Protein AF-B1Y8R3-F1 (afdb_monomer)

Sequence (114 aa):
MYLARDVLILAGLMALAAAVVASLFPAREGVSDVPACTDCLLKLRGGYAVVQEGDSAVLYLGTREVARLGWAYYRGRPLSVGDRVVCDPMYLYLAAGLAYVSCGEEVVIGRRLW

Nearest PDB structures (foldseek):
  8pt6-assembly1_C  TM=6.683E-01  e=4.857E+00  Tilapia lake virus
  8qz8-assembly1_C  TM=4.545E-01  e=2.691E+00  Tilapia lake virus
  4twl-assembly1_A  TM=2.936E-01  e=3.028E+00  Dioscorea japonica
  3b6u-assembly1_A  TM=2.904E-01  e=3.835E+00  Homo sapiens
  7u06-assembly1_B  TM=2.259E-01  e=1.888E+00  Saccharomyces cerevisiae

Mean predicted aligned error: 13.04 Å

Organism: Pyrobaculum neutrophilum (strain DSM 2338 / JCM 9278 / NBRC 100436 / V24Sta) (NCBI:txid444157)

Foldseek 3Di:
DVVVVVVVVVVVVVVVVVVVVCVVPVPPPDDPQPDPDQWDKDWAAQKWKWAAADQWIFIDRPPDTRDTFRWEDELLHTDDHGDMDIEGGWIWTHHNRYTYIDHPDRPPPPPDSD

Solvent-accessible surface area (backbone atoms only — not comparable to full-atom values): 6643 Å² total; per-residue (Å²): 130,61,69,67,55,54,52,51,51,52,51,52,52,52,53,52,52,51,51,52,53,46,68,76,49,69,81,71,88,57,83,77,72,51,76,93,50,49,70,41,81,44,82,44,74,79,57,40,33,42,33,26,53,82,81,30,16,35,36,25,51,75,88,43,79,56,40,81,37,49,42,40,26,49,87,90,36,73,58,50,72,75,39,72,50,74,38,76,53,27,28,40,37,31,48,88,44,28,38,40,44,34,74,76,58,81,80,60,87,85,61,75,94,116

pLDDT: mean 80.44, std 16.33, range [39.75, 96.62]

Secondary structure (DSSP, 8-state):
--HHHHHHHHHHHHHHHHHHHHHHS----SS--S---SSEEEEE-SSEEEEEETTEEEEEETTEEEEEESEEEETTEEPPTT-EEE-SSEEE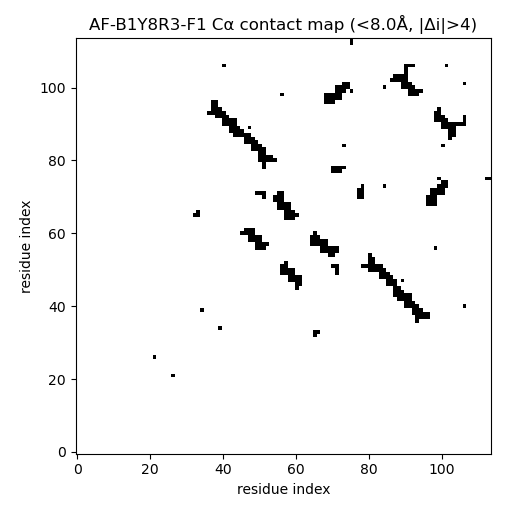EEETTEEEEESSS---BTB---

Radius of gyration: 22.16 Å; Cα contacts (8 Å, |Δi|>4): 186; chains: 1; bounding box: 31×32×74 Å

Structure (mmCIF, N/CA/C/O backbone):
data_AF-B1Y8R3-F1
#
_entry.id   AF-B1Y8R3-F1
#
loop_
_atom_site.group_PDB
_atom_site.id
_atom_site.type_symbol
_atom_site.label_atom_id
_atom_site.label_alt_id
_atom_site.label_comp_id
_atom_site.label_asym_id
_atom_site.label_entity_id
_atom_site.label_seq_id
_atom_site.pdbx_PDB_ins_code
_atom_site.Cartn_x
_atom_site.Cartn_y
_atom_site.Cartn_z
_atom_site.occupancy
_atom_site.B_iso_or_equiv
_atom_site.auth_seq_id
_atom_site.auth_comp_id
_atom_site.auth_asym_id
_atom_site.auth_atom_id
_atom_site.pdbx_PDB_model_num
ATOM 1 N N . MET A 1 1 ? -2.424 17.655 60.631 1.00 59.16 1 MET A N 1
ATOM 2 C CA . MET A 1 1 ? -2.851 18.320 59.375 1.00 59.16 1 MET A CA 1
ATOM 3 C C . MET A 1 1 ? -1.766 18.381 58.285 1.00 59.16 1 MET A C 1
ATOM 5 O O . MET A 1 1 ? -2.053 18.923 57.230 1.00 59.16 1 MET A O 1
ATOM 9 N N . TYR A 1 2 ? -0.578 17.774 58.461 1.00 63.38 2 TYR A N 1
ATOM 10 C CA . TYR A 1 2 ? 0.466 17.719 57.415 1.00 63.38 2 TYR A CA 1
ATOM 11 C C . TYR A 1 2 ? 0.340 16.493 56.490 1.00 63.38 2 TYR A C 1
ATOM 13 O O . TYR A 1 2 ? 0.358 16.642 55.275 1.00 63.38 2 TYR A O 1
ATOM 21 N N . LEU A 1 3 ? 0.025 15.319 57.054 1.00 71.75 3 LEU A N 1
ATOM 22 C CA . LEU A 1 3 ? -0.156 14.057 56.314 1.00 71.75 3 LEU A CA 1
ATOM 23 C C . LEU A 1 3 ? -1.160 14.138 55.151 1.00 71.75 3 LEU A C 1
ATOM 25 O O . LEU A 1 3 ? -0.904 13.607 54.079 1.00 71.75 3 LEU A O 1
ATOM 29 N N . ALA A 1 4 ? -2.287 14.831 55.336 1.00 74.06 4 ALA A N 1
ATOM 30 C CA . ALA A 1 4 ? -3.297 14.964 54.283 1.00 74.06 4 ALA A CA 1
ATOM 31 C C . ALA A 1 4 ? -2.801 15.806 53.093 1.00 74.06 4 ALA A C 1
ATOM 33 O O . ALA A 1 4 ? -3.142 15.524 51.946 1.00 74.06 4 ALA A O 1
ATOM 34 N N . ARG A 1 5 ? -1.975 16.825 53.361 1.00 80.88 5 ARG A N 1
ATOM 35 C CA . ARG A 1 5 ? -1.411 17.701 52.331 1.00 80.88 5 ARG A CA 1
ATOM 36 C C . ARG A 1 5 ? -0.355 16.967 51.508 1.00 80.88 5 ARG A C 1
ATOM 38 O O . ARG A 1 5 ? -0.390 17.055 50.286 1.00 80.88 5 ARG A O 1
ATOM 45 N N . ASP A 1 6 ? 0.527 16.218 52.163 1.00 78.69 6 ASP A N 1
ATOM 46 C CA . ASP A 1 6 ? 1.561 15.436 51.478 1.00 78.69 6 ASP A CA 1
ATOM 47 C C . ASP A 1 6 ? 0.960 14.332 50.597 1.00 78.69 6 ASP A C 1
ATOM 49 O O . ASP A 1 6 ? 1.389 14.145 49.459 1.00 78.69 6 ASP A O 1
ATOM 53 N N . VAL A 1 7 ? -0.098 13.661 51.067 1.00 82.88 7 VAL A N 1
ATOM 54 C CA . VAL A 1 7 ? -0.812 12.642 50.278 1.00 82.88 7 VAL A CA 1
ATOM 55 C C . VAL A 1 7 ? -1.460 13.246 49.027 1.00 82.88 7 VAL A C 1
ATOM 57 O O . VAL A 1 7 ? -1.374 12.654 47.953 1.00 82.88 7 VAL A O 1
ATOM 60 N N . LEU A 1 8 ? -2.061 14.437 49.129 1.00 84.81 8 LEU A N 1
ATOM 61 C CA . LEU A 1 8 ? -2.650 15.131 47.976 1.00 84.81 8 LEU A CA 1
ATOM 62 C C . LEU A 1 8 ? -1.595 15.533 46.936 1.00 84.81 8 LEU A C 1
ATOM 64 O O . LEU A 1 8 ? -1.838 15.406 45.736 1.00 84.81 8 LEU A O 1
ATOM 68 N N . ILE A 1 9 ? -0.419 15.980 47.384 1.00 86.69 9 ILE A N 1
ATOM 69 C CA . ILE A 1 9 ? 0.689 16.353 46.493 1.00 86.69 9 ILE A CA 1
ATOM 70 C C . ILE A 1 9 ? 1.233 15.117 45.765 1.00 86.69 9 ILE A C 1
ATOM 72 O O . ILE A 1 9 ? 1.410 15.152 44.547 1.00 86.69 9 ILE A O 1
ATOM 76 N N . LEU A 1 10 ? 1.441 14.009 46.483 1.00 86.38 10 LEU A N 1
ATOM 77 C CA . LEU A 1 10 ? 1.883 12.739 45.899 1.00 86.38 10 LEU A CA 1
ATOM 78 C C . LEU A 1 10 ? 0.872 12.187 44.888 1.00 86.38 10 LEU A C 1
ATOM 80 O O . LEU A 1 10 ? 1.265 11.767 43.801 1.00 86.38 10 LEU A O 1
ATOM 84 N N . ALA A 1 11 ? -0.424 12.238 45.202 1.00 88.00 11 ALA A N 1
ATOM 85 C CA . ALA A 1 11 ? -1.474 11.809 44.282 1.00 88.00 11 ALA A CA 1
ATOM 86 C C . ALA A 1 11 ? -1.503 12.663 43.004 1.00 88.00 11 ALA A C 1
ATOM 88 O O . ALA A 1 11 ? -1.595 12.122 41.902 1.00 88.00 11 ALA A O 1
ATOM 89 N N . GLY A 1 12 ? -1.362 13.987 43.140 1.00 89.50 12 GLY A N 1
ATOM 90 C CA . GLY A 1 12 ? -1.287 14.902 42.001 1.00 89.50 12 GLY A CA 1
ATOM 91 C C . GLY A 1 12 ? -0.078 14.630 41.103 1.00 89.50 12 GLY A C 1
ATOM 92 O O . GLY A 1 12 ? -0.224 14.554 39.885 1.00 89.50 12 GLY A O 1
ATOM 93 N N . LEU A 1 13 ? 1.100 14.411 41.695 1.00 91.25 13 LEU A N 1
ATOM 94 C CA . LEU A 1 13 ? 2.321 14.065 40.959 1.00 91.25 13 LEU A CA 1
ATOM 95 C C . LEU A 1 13 ? 2.189 12.733 40.211 1.00 91.25 13 LEU A C 1
ATOM 97 O O . LEU A 1 13 ? 2.569 12.650 39.044 1.00 91.25 13 LEU A O 1
ATOM 101 N N . MET A 1 14 ? 1.609 11.712 40.847 1.00 92.75 14 MET A N 1
ATOM 102 C CA . MET A 1 14 ? 1.382 10.409 40.213 1.00 92.75 14 MET A CA 1
ATOM 103 C C . MET A 1 14 ? 0.391 10.496 39.047 1.00 92.75 14 MET A C 1
ATOM 105 O O . MET A 1 14 ? 0.625 9.891 38.002 1.00 92.75 14 MET A O 1
ATOM 109 N N . ALA A 1 15 ? -0.682 11.280 39.186 1.00 91.00 15 ALA A N 1
ATOM 110 C CA . ALA A 1 15 ? -1.644 11.499 38.107 1.00 91.00 15 ALA A CA 1
ATOM 111 C C . ALA A 1 15 ? -1.002 12.206 36.902 1.00 91.00 15 ALA A C 1
ATOM 113 O O . ALA A 1 15 ? -1.243 11.827 35.756 1.00 91.00 15 ALA A O 1
ATOM 114 N N . LEU A 1 16 ? -0.142 13.196 37.158 1.00 90.62 16 LEU A N 1
ATOM 115 C CA . LEU A 1 16 ? 0.561 13.941 36.114 1.00 90.62 16 LEU A CA 1
ATOM 116 C C . LEU A 1 16 ? 1.581 13.049 35.390 1.00 90.62 16 LEU A C 1
ATOM 118 O O . LEU A 1 16 ? 1.625 13.040 34.162 1.00 90.62 16 LEU A O 1
ATOM 122 N N . ALA A 1 17 ? 2.332 12.229 36.130 1.00 90.06 17 ALA A N 1
ATOM 123 C CA . ALA A 1 17 ? 3.242 11.244 35.550 1.00 90.06 17 ALA A CA 1
ATOM 124 C C . ALA A 1 17 ? 2.500 10.215 34.679 1.00 90.06 17 ALA A C 1
ATOM 126 O O . ALA A 1 17 ? 2.922 9.943 33.555 1.00 90.06 17 ALA A O 1
ATOM 127 N N . ALA A 1 18 ? 1.366 9.690 35.152 1.00 85.50 18 ALA A N 1
ATOM 128 C CA . ALA A 1 18 ? 0.548 8.754 34.385 1.00 85.50 18 ALA A CA 1
ATOM 129 C C . ALA A 1 18 ? 0.000 9.388 33.095 1.00 85.50 18 ALA A C 1
ATOM 131 O O . ALA A 1 18 ? 0.052 8.761 32.038 1.00 85.50 18 ALA A O 1
ATOM 132 N N . ALA A 1 19 ? -0.459 10.642 33.154 1.00 86.44 19 ALA A N 1
ATOM 133 C CA . ALA A 1 19 ? -0.929 11.373 31.978 1.00 86.44 19 ALA A CA 1
ATOM 134 C C . ALA A 1 19 ? 0.191 11.595 30.946 1.00 86.44 19 ALA A C 1
ATOM 136 O O . ALA A 1 19 ? -0.029 11.411 29.750 1.00 86.44 19 ALA A O 1
ATOM 137 N N . VAL A 1 20 ? 1.406 11.927 31.397 1.00 87.25 20 VAL A N 1
ATOM 138 C CA . VAL A 1 20 ? 2.576 12.075 30.515 1.00 87.25 20 VAL A CA 1
ATOM 139 C C . VAL A 1 20 ? 2.923 10.745 29.844 1.00 87.25 20 VAL A C 1
ATOM 141 O O . VAL A 1 20 ? 3.084 10.705 28.626 1.00 87.25 20 VAL A O 1
ATOM 144 N N . VAL A 1 21 ? 2.969 9.643 30.596 1.00 82.94 21 VAL A N 1
ATOM 145 C CA . VAL A 1 21 ? 3.241 8.308 30.034 1.00 82.94 21 VAL A CA 1
ATOM 146 C C . VAL A 1 21 ? 2.155 7.896 29.033 1.00 82.94 21 VAL A C 1
ATOM 148 O O . VAL A 1 21 ? 2.481 7.448 27.937 1.00 82.94 21 VAL A O 1
ATOM 151 N N . ALA A 1 22 ? 0.878 8.123 29.348 1.00 77.56 22 ALA A N 1
ATOM 152 C CA . ALA A 1 22 ? -0.232 7.845 28.435 1.00 77.56 22 ALA A CA 1
ATOM 153 C C . ALA A 1 22 ? -0.186 8.709 27.160 1.00 77.56 22 ALA A C 1
ATOM 155 O O . ALA A 1 22 ? -0.554 8.243 26.085 1.00 77.56 22 ALA A O 1
ATOM 156 N N . SER A 1 23 ? 0.298 9.952 27.251 1.00 73.50 23 SER A N 1
ATOM 157 C CA . SER A 1 23 ? 0.478 10.819 26.078 1.00 73.50 23 SER A CA 1
ATOM 158 C C . SER A 1 23 ? 1.636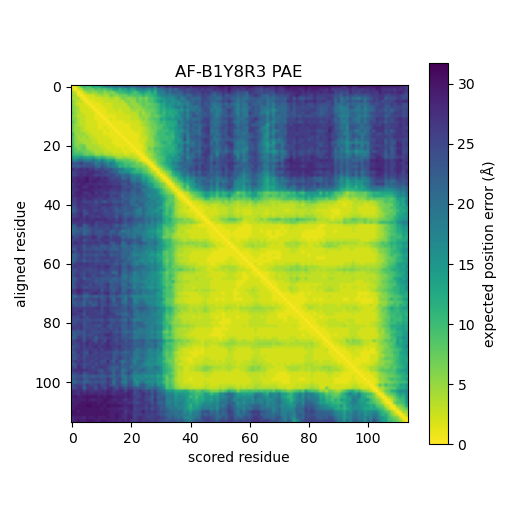 10.381 25.173 1.00 73.50 23 SER A C 1
ATOM 160 O O . SER A 1 23 ? 1.571 10.572 23.960 1.00 73.50 23 SER A O 1
ATOM 162 N N . LEU A 1 24 ? 2.680 9.773 25.748 1.00 74.06 24 LEU A N 1
ATOM 163 C CA . LEU A 1 24 ? 3.843 9.261 25.015 1.00 74.06 24 LEU A CA 1
ATOM 164 C C . LEU A 1 24 ? 3.534 7.947 24.294 1.00 74.06 24 LEU A C 1
ATOM 166 O O . LEU A 1 24 ? 4.070 7.685 23.220 1.00 74.06 24 LEU A O 1
ATOM 170 N N . PHE A 1 25 ? 2.659 7.134 24.880 1.00 64.19 25 PHE A N 1
ATOM 171 C CA . PHE A 1 25 ? 2.219 5.864 24.326 1.00 64.19 25 PHE A CA 1
ATOM 172 C C . PHE A 1 25 ? 0.706 5.913 24.157 1.00 64.19 25 PHE A C 1
ATOM 174 O O . PHE A 1 25 ? -0.003 5.368 25.007 1.00 64.19 25 PHE A O 1
ATOM 181 N N . PRO A 1 26 ? 0.185 6.565 23.096 1.00 57.00 26 PRO A N 1
ATOM 182 C CA . PRO A 1 26 ? -1.233 6.482 22.805 1.00 57.00 26 PRO A CA 1
ATOM 183 C C . PRO A 1 26 ? -1.571 4.999 22.685 1.00 57.00 26 PRO A C 1
ATOM 185 O O . PRO A 1 26 ? -1.097 4.322 21.769 1.00 57.00 26 PRO A O 1
ATOM 188 N N . ALA A 1 27 ? -2.325 4.487 23.659 1.00 52.03 27 ALA A N 1
ATOM 189 C CA . ALA A 1 27 ? -2.810 3.122 23.679 1.00 52.03 27 ALA A CA 1
ATOM 190 C C . ALA A 1 27 ? -3.732 2.955 22.472 1.00 52.03 27 ALA A C 1
ATOM 192 O O . ALA A 1 27 ? -4.933 3.203 22.530 1.00 52.03 27 ALA A O 1
ATOM 193 N N . ARG A 1 28 ? -3.152 2.599 21.326 1.00 47.53 28 ARG A N 1
ATOM 194 C CA . ARG A 1 28 ? -3.911 2.125 20.179 1.00 47.53 28 ARG A CA 1
ATOM 195 C C . ARG A 1 28 ? -4.297 0.684 20.472 1.00 47.53 28 ARG A C 1
ATOM 197 O O . ARG A 1 28 ? -3.683 -0.256 19.982 1.00 47.53 28 ARG A O 1
ATOM 204 N N . GLU A 1 29 ? -5.317 0.516 21.301 1.00 39.94 29 GLU A N 1
ATOM 205 C CA . GLU A 1 29 ? -6.076 -0.728 21.387 1.00 39.94 29 GLU A CA 1
ATOM 206 C C . GLU A 1 29 ? -6.992 -0.785 20.159 1.00 39.94 29 GLU A C 1
ATOM 208 O O . GLU A 1 29 ? -8.166 -0.433 20.192 1.00 39.94 29 GLU A O 1
ATOM 213 N N . GLY A 1 30 ? -6.410 -1.138 19.014 1.00 48.22 30 GLY A N 1
ATOM 214 C CA . GLY A 1 30 ? -7.119 -1.196 17.745 1.00 48.22 30 GLY A CA 1
ATOM 215 C C . GLY A 1 30 ? -6.248 -1.775 16.641 1.00 48.22 30 GLY A C 1
ATOM 216 O O . GLY A 1 30 ? -5.027 -1.629 16.656 1.00 48.22 30 GLY A O 1
ATOM 217 N N . VAL A 1 31 ? -6.890 -2.452 15.684 1.00 41.16 31 VAL A N 1
ATOM 218 C CA . VAL A 1 31 ? -6.270 -2.872 14.418 1.00 41.16 31 VAL A CA 1
ATOM 219 C C . VAL A 1 31 ? -5.542 -1.659 13.853 1.00 41.16 31 VAL A C 1
ATOM 221 O O . VAL A 1 31 ? -6.205 -0.653 13.626 1.00 41.16 31 VAL A O 1
ATOM 224 N N . SER A 1 32 ? -4.211 -1.740 13.704 1.00 42.88 32 SER A N 1
ATOM 225 C CA . SER A 1 32 ? -3.379 -0.645 13.195 1.00 42.88 32 SER A CA 1
ATOM 226 C C . SER A 1 32 ? -4.094 -0.001 12.017 1.00 42.88 32 SER A C 1
ATOM 228 O O . SER A 1 32 ? -4.259 -0.649 10.980 1.00 42.88 32 SER A O 1
ATOM 230 N N . ASP A 1 33 ? -4.541 1.248 12.198 1.00 46.91 33 ASP A N 1
ATOM 231 C CA . ASP A 1 33 ? -4.950 2.070 11.071 1.00 46.91 33 ASP A CA 1
ATOM 232 C C . ASP A 1 33 ? -3.828 1.987 10.049 1.00 46.91 33 ASP A C 1
ATOM 234 O O . ASP A 1 33 ? -2.638 1.932 10.394 1.00 46.91 33 ASP A O 1
ATOM 238 N N . VAL A 1 34 ? -4.221 1.892 8.792 1.00 51.28 34 VAL A N 1
ATOM 239 C CA . VAL A 1 34 ? -3.279 1.830 7.693 1.00 51.28 34 VAL A CA 1
ATOM 240 C C . VAL A 1 34 ? -2.236 2.925 7.801 1.00 51.28 34 VAL A C 1
ATOM 242 O O . VAL A 1 34 ? -2.529 4.002 8.323 1.00 51.28 34 VAL A O 1
ATOM 245 N N . PRO A 1 35 ? -1.008 2.644 7.342 1.00 55.28 35 PRO A N 1
ATOM 246 C CA . PRO A 1 35 ? 0.125 3.482 7.650 1.00 55.28 35 PRO A CA 1
ATOM 247 C C . PRO A 1 35 ? -0.152 4.891 7.151 1.00 55.28 35 PRO A C 1
ATOM 249 O O . PRO A 1 35 ? -0.177 5.144 5.950 1.00 55.28 35 PRO A O 1
ATOM 252 N N . ALA A 1 36 ? -0.301 5.815 8.100 1.00 58.28 36 ALA A N 1
ATOM 253 C CA . ALA A 1 36 ? -0.257 7.260 7.898 1.00 58.28 36 ALA A CA 1
ATOM 254 C C . ALA A 1 36 ? 1.166 7.711 7.508 1.00 58.28 36 ALA A C 1
ATOM 256 O O . ALA A 1 36 ? 1.666 8.740 7.949 1.00 58.28 36 ALA A O 1
ATOM 257 N N . CYS A 1 37 ? 1.852 6.881 6.732 1.00 66.56 37 CYS A N 1
ATOM 258 C CA . CYS A 1 37 ? 3.137 7.152 6.157 1.00 66.56 37 CYS A CA 1
ATOM 259 C C . CYS A 1 37 ? 2.919 7.616 4.728 1.00 66.56 37 CYS A C 1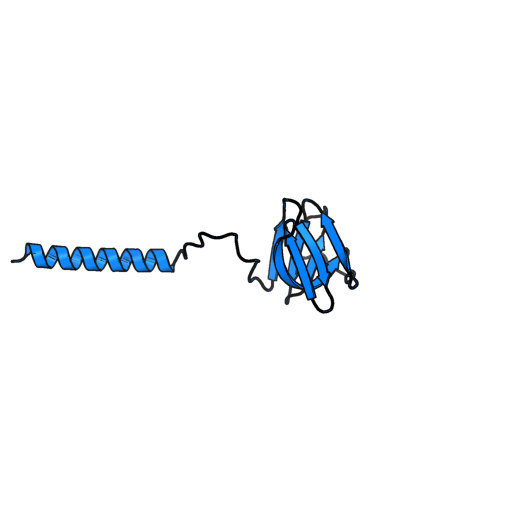
ATOM 261 O O . CYS A 1 37 ? 2.354 6.881 3.916 1.00 66.56 37 CYS A O 1
ATOM 263 N N . THR A 1 38 ? 3.446 8.782 4.390 1.00 65.00 38 THR A N 1
ATOM 264 C CA . THR A 1 38 ? 3.609 9.170 2.988 1.00 65.00 38 THR A CA 1
ATOM 265 C C . THR A 1 38 ? 4.716 8.365 2.314 1.00 65.00 38 THR A C 1
ATOM 267 O O . THR A 1 38 ? 4.594 8.084 1.126 1.00 65.00 38 THR A O 1
ATOM 270 N N . ASP A 1 39 ? 5.734 7.945 3.082 1.00 79.31 39 ASP A N 1
ATOM 271 C CA . ASP A 1 39 ? 6.944 7.280 2.587 1.00 79.31 39 ASP A CA 1
ATOM 272 C C . ASP A 1 39 ? 7.371 6.126 3.516 1.00 79.31 39 ASP A C 1
ATOM 274 O O . ASP A 1 39 ? 8.178 6.304 4.427 1.00 79.31 39 ASP A O 1
ATOM 278 N N . CYS A 1 40 ? 6.802 4.931 3.326 1.00 82.06 40 CYS A N 1
ATOM 279 C CA . CYS A 1 40 ? 7.105 3.751 4.150 1.00 82.06 40 CYS A CA 1
ATOM 280 C C . CYS A 1 40 ? 7.230 2.482 3.308 1.00 82.06 40 CYS A C 1
ATOM 282 O O . CYS A 1 40 ? 6.589 2.329 2.269 1.00 82.06 40 CYS A O 1
ATOM 284 N N . LEU A 1 41 ? 8.028 1.540 3.814 1.00 86.56 41 LEU A N 1
ATOM 285 C CA . LEU A 1 41 ? 8.142 0.190 3.280 1.00 86.56 41 LEU A CA 1
ATOM 286 C C . LEU A 1 41 ? 7.479 -0.807 4.227 1.00 86.56 41 LEU A C 1
ATOM 288 O O . LEU A 1 41 ? 7.812 -0.869 5.408 1.00 86.56 41 LEU A O 1
ATOM 292 N N . LEU A 1 42 ? 6.552 -1.597 3.699 1.00 85.69 42 LEU A N 1
ATOM 293 C CA . LEU A 1 42 ? 5.716 -2.505 4.471 1.00 85.69 42 LEU A CA 1
ATOM 294 C C . LEU A 1 42 ? 5.827 -3.912 3.903 1.00 85.69 42 LEU A C 1
ATOM 296 O O . LEU A 1 42 ? 5.759 -4.117 2.692 1.00 85.69 42 LEU A O 1
ATOM 300 N N . LYS A 1 43 ? 5.936 -4.893 4.794 1.00 88.44 43 LYS A N 1
ATOM 301 C CA . LYS A 1 43 ? 5.825 -6.312 4.463 1.00 88.44 43 LYS A CA 1
ATOM 302 C C . LYS A 1 43 ? 4.529 -6.842 5.056 1.00 88.44 43 LYS A C 1
ATOM 304 O O . LYS A 1 43 ? 4.421 -7.033 6.263 1.00 88.44 43 LYS A O 1
ATOM 309 N N . LEU A 1 44 ? 3.549 -7.059 4.197 1.00 87.81 44 LEU A N 1
ATOM 310 C CA . LEU A 1 44 ? 2.205 -7.489 4.543 1.00 87.81 44 LEU A CA 1
ATOM 311 C C . LEU A 1 44 ? 2.080 -9.009 4.375 1.00 87.81 44 LEU A C 1
ATOM 313 O O . LEU A 1 44 ? 2.557 -9.591 3.396 1.00 87.81 44 LEU A O 1
ATOM 317 N N . ARG A 1 45 ? 1.447 -9.656 5.354 1.00 88.44 45 ARG A N 1
ATOM 318 C CA . ARG A 1 45 ? 1.194 -11.104 5.408 1.00 88.44 45 ARG A CA 1
ATOM 319 C C . ARG A 1 45 ? -0.260 -11.355 5.779 1.00 88.44 45 ARG A C 1
ATOM 321 O O . ARG A 1 45 ? -0.801 -10.615 6.590 1.00 88.44 45 ARG A O 1
ATOM 328 N N . GLY A 1 46 ? -0.865 -12.411 5.248 1.00 84.75 46 GLY A N 1
ATOM 329 C CA . GLY A 1 46 ? -2.231 -12.805 5.618 1.00 84.75 46 GLY A CA 1
ATOM 330 C C . GLY A 1 46 ? -3.298 -12.453 4.582 1.00 84.75 46 GLY A C 1
ATOM 331 O O . GLY A 1 46 ? -4.427 -12.143 4.948 1.00 84.75 46 GLY A O 1
ATOM 332 N N . GLY A 1 47 ? -2.960 -12.523 3.291 1.00 88.00 47 GLY A N 1
ATOM 333 C CA . GLY A 1 47 ? -3.954 -12.417 2.214 1.00 88.00 47 GLY A CA 1
ATOM 334 C C . GLY A 1 47 ? -4.386 -10.986 1.898 1.00 88.00 47 GLY A C 1
ATOM 335 O O . GLY A 1 47 ? -5.557 -10.734 1.613 1.00 88.00 47 GLY A O 1
ATOM 336 N N . TYR A 1 48 ? -3.439 -10.050 1.946 1.00 91.69 48 TYR A N 1
ATOM 337 C CA . TYR A 1 48 ? -3.675 -8.686 1.493 1.00 91.69 48 TYR A CA 1
ATOM 338 C C . TYR A 1 48 ? -3.901 -8.634 -0.022 1.00 91.69 48 TYR A C 1
ATOM 340 O O . TYR A 1 48 ? -3.278 -9.370 -0.794 1.00 91.69 48 TYR A O 1
ATOM 348 N N . ALA A 1 49 ? -4.787 -7.736 -0.440 1.00 94.50 49 ALA A N 1
ATOM 349 C CA . ALA A 1 49 ? -5.083 -7.470 -1.837 1.00 94.50 49 ALA A CA 1
ATOM 350 C C . ALA A 1 49 ? -5.049 -5.966 -2.103 1.00 94.50 49 ALA A C 1
ATOM 352 O O . ALA A 1 49 ? -5.626 -5.202 -1.340 1.00 94.50 49 ALA A O 1
ATOM 353 N N . VAL A 1 50 ? -4.421 -5.547 -3.196 1.00 94.56 50 VAL A N 1
ATOM 354 C CA . VAL A 1 50 ? -4.521 -4.172 -3.699 1.00 94.56 50 VAL A CA 1
ATOM 355 C C . VAL A 1 50 ? -5.433 -4.188 -4.913 1.00 94.56 50 VAL A C 1
ATOM 357 O O . VAL A 1 50 ? -5.222 -4.991 -5.821 1.00 94.56 50 VAL A O 1
ATOM 360 N N . VAL A 1 51 ? -6.448 -3.332 -4.917 1.00 95.94 51 VAL A N 1
ATOM 361 C CA . VAL A 1 51 ? -7.422 -3.203 -6.004 1.00 95.94 51 VAL A CA 1
ATOM 362 C C . VAL A 1 51 ? -7.434 -1.757 -6.474 1.00 95.94 51 VAL A C 1
ATOM 364 O O . VAL A 1 51 ? -7.526 -0.855 -5.649 1.00 95.94 51 VAL A O 1
ATOM 367 N N . GLN A 1 52 ? -7.339 -1.520 -7.779 1.00 96.06 52 GLN A N 1
ATOM 368 C CA . GLN A 1 52 ? -7.509 -0.176 -8.330 1.00 96.06 52 GLN A CA 1
ATOM 369 C C . GLN A 1 52 ? -9.002 0.086 -8.579 1.00 96.06 52 GLN A C 1
ATOM 371 O O . GLN A 1 52 ? -9.602 -0.492 -9.486 1.00 96.06 52 GLN A O 1
ATOM 376 N N . GLU A 1 53 ? -9.605 0.960 -7.778 1.00 94.94 53 GLU A N 1
ATOM 377 C CA . GLU A 1 53 ? -11.016 1.341 -7.840 1.00 94.94 53 GLU A CA 1
ATOM 378 C C . GLU A 1 53 ? -11.168 2.773 -8.356 1.00 94.94 53 GLU A C 1
ATOM 380 O O . GLU A 1 53 ? -10.965 3.741 -7.627 1.00 94.94 53 GLU A O 1
ATOM 385 N N . GLY A 1 54 ? -11.555 2.918 -9.625 1.00 93.19 54 GLY A N 1
ATOM 386 C CA . GLY A 1 54 ? -11.767 4.227 -10.240 1.00 93.19 54 GLY A CA 1
ATOM 387 C C . GLY A 1 54 ? -10.519 5.109 -10.153 1.00 93.19 54 GLY A C 1
ATOM 388 O O . GLY A 1 54 ? -9.529 4.862 -10.838 1.00 93.19 54 GLY A O 1
ATOM 389 N N . ASP A 1 55 ? -10.582 6.133 -9.310 1.00 91.94 55 ASP A N 1
ATOM 390 C CA . ASP A 1 55 ? -9.536 7.132 -9.087 1.00 91.94 55 ASP A CA 1
ATOM 391 C C . ASP A 1 55 ? -8.610 6.831 -7.895 1.00 91.94 55 ASP A C 1
ATOM 393 O O . ASP A 1 55 ? -7.724 7.632 -7.606 1.00 91.94 55 ASP A O 1
ATOM 397 N N . SER A 1 56 ? -8.793 5.699 -7.206 1.00 91.81 56 SER A N 1
ATOM 398 C CA . SER A 1 56 ? -8.025 5.351 -6.008 1.00 91.81 56 SER A CA 1
ATOM 399 C C . SER A 1 56 ? -7.617 3.879 -5.955 1.00 91.81 56 SER A C 1
ATOM 401 O O . SER A 1 56 ? -8.287 2.995 -6.479 1.00 91.81 56 SER A O 1
ATOM 403 N N . ALA A 1 57 ? -6.495 3.596 -5.301 1.00 93.88 57 ALA A N 1
ATOM 404 C CA . ALA A 1 57 ? -6.070 2.237 -4.988 1.00 93.88 57 ALA A CA 1
ATOM 405 C C . ALA A 1 57 ? -6.491 1.860 -3.568 1.00 93.88 57 ALA A C 1
ATOM 407 O O . ALA A 1 57 ? -6.183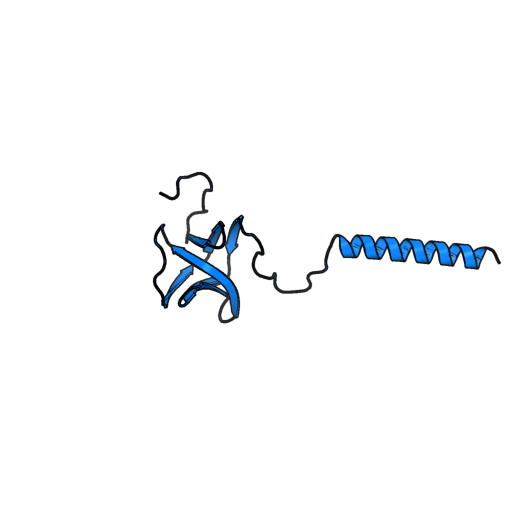 2.566 -2.613 1.00 93.88 57 ALA A O 1
ATOM 408 N N . VAL A 1 58 ? -7.147 0.719 -3.409 1.00 93.31 58 VAL A N 1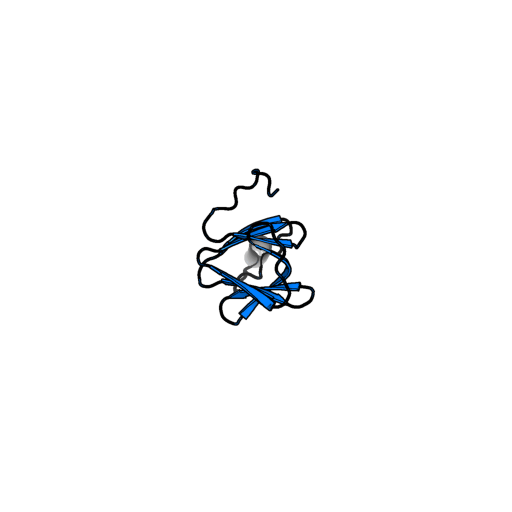
ATOM 409 C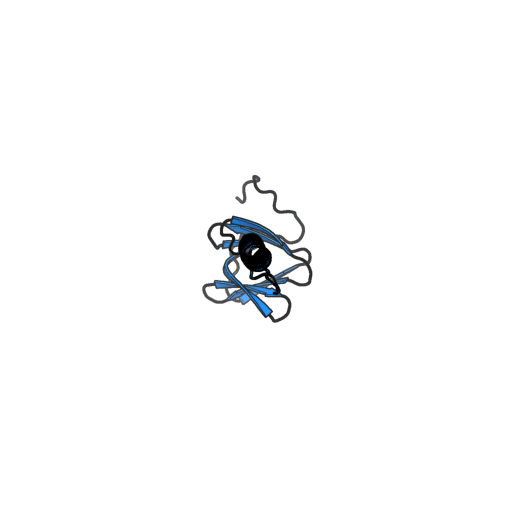 CA . VAL A 1 58 ? -7.664 0.250 -2.126 1.00 93.31 58 VAL A CA 1
ATOM 410 C C . VAL A 1 58 ? -6.898 -0.985 -1.679 1.00 93.31 58 VAL A C 1
ATOM 412 O O . VAL A 1 58 ? -6.773 -1.964 -2.417 1.00 93.31 58 VAL A O 1
ATOM 415 N N . LEU A 1 59 ? -6.366 -0.939 -0.459 1.00 92.69 59 LEU A N 1
ATOM 416 C CA . LEU A 1 59 ? -5.755 -2.093 0.191 1.00 92.69 59 LEU A CA 1
ATOM 417 C C . LEU A 1 59 ? -6.820 -2.803 1.024 1.00 92.69 59 LEU A C 1
ATOM 419 O O . LEU A 1 59 ? -7.389 -2.210 1.939 1.00 92.69 59 LEU A O 1
ATOM 423 N N . TYR A 1 60 ? -7.026 -4.084 0.751 1.00 92.81 60 TYR A N 1
ATOM 424 C CA . TYR A 1 60 ? -7.925 -4.973 1.471 1.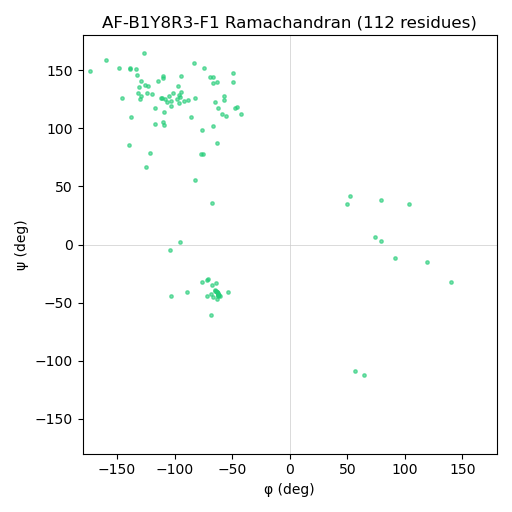00 92.81 60 TYR A CA 1
ATOM 425 C C . TYR A 1 60 ? -7.157 -6.014 2.282 1.00 92.81 60 TYR A C 1
ATOM 427 O O . TYR A 1 60 ? -6.143 -6.547 1.829 1.00 92.81 60 TYR A O 1
ATOM 435 N N . LEU A 1 61 ? -7.705 -6.365 3.444 1.00 90.81 61 LEU A N 1
ATOM 436 C CA . LEU A 1 61 ? -7.370 -7.570 4.196 1.00 90.81 61 LEU A CA 1
ATOM 437 C C . LEU A 1 61 ? -8.630 -8.440 4.263 1.00 90.81 61 LEU A C 1
ATOM 439 O O . LEU A 1 61 ? -9.582 -8.123 4.979 1.00 90.81 61 LEU A O 1
ATOM 443 N N . GLY A 1 62 ? -8.670 -9.504 3.458 1.00 87.94 62 GLY A N 1
ATOM 444 C CA . GLY A 1 62 ? -9.906 -10.253 3.223 1.00 87.94 62 GLY A CA 1
ATOM 445 C C . GLY A 1 62 ? -10.954 -9.384 2.515 1.00 87.94 62 GLY A C 1
ATOM 446 O O . GLY A 1 62 ? -10.772 -9.021 1.354 1.00 87.94 62 GLY A O 1
ATOM 447 N N . THR A 1 63 ? -12.045 -9.056 3.211 1.00 87.75 63 THR A N 1
ATOM 448 C CA . THR A 1 63 ? -13.126 -8.172 2.725 1.00 87.75 63 THR A CA 1
ATOM 449 C C . THR A 1 63 ? -13.089 -6.772 3.335 1.00 87.75 63 THR A C 1
ATOM 451 O O . THR A 1 63 ? -13.887 -5.917 2.959 1.00 87.75 63 THR A O 1
ATOM 454 N N . ARG A 1 64 ? -12.186 -6.522 4.288 1.00 88.31 64 ARG A N 1
ATOM 455 C CA . ARG A 1 64 ? -12.093 -5.241 4.986 1.00 88.31 64 ARG A CA 1
ATOM 456 C C . ARG A 1 64 ? -11.178 -4.296 4.221 1.00 88.31 64 ARG A C 1
ATOM 458 O O . ARG A 1 64 ? -10.015 -4.632 4.002 1.00 88.31 64 ARG A O 1
ATOM 465 N N . GLU A 1 65 ? -11.687 -3.118 3.868 1.00 90.44 65 GLU A N 1
ATOM 466 C CA . GLU A 1 65 ? -10.855 -1.999 3.423 1.00 90.44 65 GLU A CA 1
ATOM 467 C C . GLU A 1 65 ? -9.976 -1.556 4.593 1.00 90.44 65 GLU A C 1
ATOM 469 O O . GLU A 1 65 ? -10.462 -1.263 5.689 1.00 90.44 65 GLU A O 1
ATOM 474 N N . VAL A 1 66 ? -8.669 -1.580 4.364 1.00 89.00 66 VAL A N 1
ATOM 475 C CA . VAL A 1 66 ? -7.672 -1.150 5.339 1.00 89.00 66 VAL A CA 1
ATOM 476 C C . VAL A 1 66 ? -7.152 0.230 4.949 1.00 89.00 66 VAL A C 1
ATOM 478 O O . VAL A 1 66 ? -7.026 1.074 5.828 1.00 89.00 66 VAL A O 1
ATOM 481 N N . ALA A 1 67 ? -6.854 0.463 3.660 1.00 87.62 67 ALA A N 1
ATOM 482 C CA . ALA A 1 67 ? -6.300 1.720 3.137 1.00 87.62 67 ALA A CA 1
ATOM 483 C C . ALA A 1 67 ? -7.025 2.188 1.887 1.00 87.62 67 ALA A C 1
ATOM 485 O O . ALA A 1 67 ? -7.343 1.357 1.036 1.00 87.62 67 ALA A O 1
ATOM 486 N N . ARG A 1 68 ? -7.044 3.508 1.689 1.00 89.44 68 ARG A N 1
ATOM 487 C CA . ARG A 1 68 ? -7.229 4.127 0.378 1.00 89.44 68 ARG A CA 1
ATOM 488 C C . ARG A 1 68 ? -6.011 4.980 0.032 1.00 89.44 68 ARG A C 1
ATOM 490 O O . ARG A 1 68 ? -5.539 5.766 0.847 1.00 89.44 68 ARG A O 1
ATOM 497 N N . LEU A 1 69 ? -5.483 4.763 -1.160 1.00 88.81 69 LEU A N 1
ATOM 498 C CA . LEU A 1 69 ? -4.247 5.311 -1.709 1.00 88.81 69 LEU A CA 1
ATOM 499 C C . LEU A 1 69 ? -4.575 5.967 -3.057 1.00 88.81 69 LEU A C 1
ATOM 501 O O . LEU A 1 69 ? -5.638 5.720 -3.625 1.00 88.81 69 LEU A O 1
ATOM 505 N N . GLY A 1 70 ? -3.674 6.792 -3.588 1.00 90.88 70 GLY A N 1
ATOM 506 C CA . GLY A 1 70 ? -3.908 7.490 -4.855 1.00 90.88 70 GLY A CA 1
ATOM 507 C C . GLY A 1 70 ? -3.935 6.538 -6.051 1.00 90.88 70 GLY A C 1
ATOM 508 O O . GLY A 1 70 ? -4.939 6.407 -6.736 1.00 90.88 70 GLY A O 1
ATOM 509 N N . TRP A 1 71 ? -2.837 5.831 -6.299 1.00 93.81 71 TRP A N 1
ATOM 510 C CA . TRP A 1 71 ? -2.760 4.863 -7.395 1.00 93.81 71 TRP A CA 1
ATOM 511 C C . TRP A 1 71 ? -1.827 3.719 -7.038 1.00 93.81 71 TRP A C 1
ATOM 513 O O . TRP A 1 71 ? -0.883 3.910 -6.268 1.00 93.81 71 TRP A O 1
ATOM 523 N N . ALA A 1 72 ? -2.066 2.542 -7.609 1.00 93.81 72 ALA A N 1
ATOM 524 C CA . ALA A 1 72 ? -1.226 1.374 -7.400 1.00 93.81 72 ALA A CA 1
ATOM 525 C C . ALA A 1 72 ? -0.426 1.002 -8.648 1.00 93.81 72 ALA A C 1
ATOM 527 O O . ALA A 1 72 ? -0.903 1.070 -9.778 1.00 93.81 72 ALA A O 1
ATOM 528 N N . TYR A 1 73 ? 0.800 0.551 -8.418 1.00 93.75 73 TYR A N 1
ATOM 529 C CA . TYR A 1 73 ? 1.731 0.081 -9.424 1.00 93.75 73 TYR A CA 1
ATOM 530 C C . TYR A 1 73 ? 2.145 -1.343 -9.094 1.00 93.75 73 TYR A C 1
ATOM 532 O O . TYR A 1 73 ? 2.477 -1.664 -7.954 1.00 93.75 73 TYR A O 1
ATOM 540 N N . TYR A 1 74 ? 2.191 -2.191 -10.111 1.00 92.00 74 TYR A N 1
ATOM 541 C CA . TYR A 1 74 ? 2.688 -3.551 -10.004 1.00 92.00 74 TYR A CA 1
ATOM 542 C C . TYR A 1 74 ? 3.716 -3.798 -11.101 1.00 92.00 74 TYR A C 1
ATOM 544 O O . TYR A 1 74 ? 3.464 -3.529 -12.276 1.00 92.00 74 TYR A O 1
ATOM 552 N N . ARG A 1 75 ? 4.906 -4.279 -10.716 1.00 87.75 75 ARG A N 1
ATOM 553 C CA . ARG A 1 75 ? 6.040 -4.498 -11.641 1.00 87.75 75 ARG A CA 1
ATOM 554 C C . ARG A 1 75 ? 6.371 -3.256 -12.489 1.00 87.75 75 ARG A C 1
ATOM 556 O O . ARG A 1 75 ? 6.592 -3.354 -13.694 1.00 87.75 75 ARG A O 1
ATOM 563 N N . GLY A 1 76 ? 6.350 -2.082 -11.856 1.00 85.94 76 GLY A N 1
ATOM 564 C CA . GLY A 1 76 ? 6.657 -0.800 -12.501 1.00 85.94 76 GLY A CA 1
ATOM 565 C C . GLY A 1 76 ? 5.572 -0.266 -13.441 1.00 85.94 76 GLY A C 1
ATOM 566 O O . GLY A 1 76 ? 5.795 0.743 -14.101 1.00 85.94 76 GLY A O 1
ATOM 567 N N . ARG A 1 77 ? 4.400 -0.907 -13.521 1.00 89.44 77 ARG A N 1
ATOM 568 C CA . ARG A 1 77 ? 3.283 -0.457 -14.361 1.00 89.44 77 ARG A CA 1
ATOM 569 C C . ARG A 1 77 ? 2.101 -0.034 -13.498 1.00 89.44 77 ARG A C 1
ATOM 571 O O . ARG A 1 77 ? 1.842 -0.714 -12.505 1.00 89.44 77 ARG A O 1
ATOM 578 N N . PRO A 1 78 ? 1.391 1.049 -13.852 1.00 93.19 78 PRO A N 1
ATOM 579 C CA . PRO A 1 78 ? 0.165 1.411 -13.158 1.00 93.19 78 PRO A CA 1
ATOM 580 C C . PRO A 1 78 ? -0.875 0.304 -13.349 1.00 93.19 78 PRO A C 1
ATOM 582 O O . PRO A 1 78 ? -0.991 -0.262 -14.437 1.00 93.19 78 PRO A O 1
ATOM 585 N N . LEU A 1 79 ? -1.619 0.003 -12.291 1.00 95.31 79 LEU A N 1
ATOM 586 C CA . LEU A 1 79 ? -2.793 -0.854 -12.370 1.00 95.31 79 LEU A CA 1
ATOM 587 C C . LEU A 1 79 ? -3.906 -0.141 -13.142 1.00 95.31 79 LEU A C 1
ATOM 589 O O . LEU A 1 79 ? -4.065 1.076 -13.038 1.00 95.31 79 LEU A O 1
ATOM 593 N N . SER A 1 80 ? -4.666 -0.907 -13.915 1.00 96.50 80 SER A N 1
ATOM 594 C CA . SER A 1 80 ? -5.893 -0.453 -14.567 1.00 96.50 80 SER A CA 1
ATOM 595 C C . SER A 1 80 ? -7.060 -0.539 -13.593 1.00 96.50 80 SER A C 1
ATOM 597 O O . SER A 1 80 ? -7.043 -1.341 -12.663 1.00 96.50 80 SER A O 1
ATOM 599 N N . VAL A 1 81 ? -8.108 0.252 -13.813 1.00 96.62 81 VAL A N 1
ATOM 600 C CA . VAL A 1 81 ? -9.329 0.158 -13.001 1.00 96.62 81 VAL A CA 1
ATOM 601 C C . VAL A 1 81 ? -9.903 -1.260 -13.069 1.00 96.62 81 VAL A C 1
ATOM 603 O O . VAL A 1 81 ? -10.126 -1.791 -14.155 1.00 96.62 81 VAL A O 1
ATOM 606 N N . GLY A 1 82 ? -10.147 -1.856 -11.903 1.00 95.19 82 GLY A N 1
ATOM 607 C CA . GLY A 1 82 ? -10.590 -3.241 -11.743 1.00 95.19 82 GLY A CA 1
ATOM 608 C C . GLY A 1 82 ? -9.453 -4.251 -11.570 1.00 95.19 82 GLY A C 1
ATOM 609 O O . GLY A 1 82 ? -9.721 -5.387 -11.172 1.00 95.19 82 GLY A O 1
ATOM 610 N N . ASP A 1 83 ? -8.195 -3.861 -11.801 1.00 96.56 83 ASP A N 1
ATOM 611 C CA . ASP A 1 83 ? -7.059 -4.745 -11.559 1.00 96.56 83 ASP A CA 1
ATOM 612 C C . ASP A 1 83 ? -6.909 -5.027 -10.064 1.00 96.56 83 ASP A C 1
ATOM 614 O O . ASP A 1 83 ? -7.025 -4.143 -9.209 1.00 96.56 83 ASP A O 1
ATOM 618 N N . ARG A 1 84 ? -6.600 -6.289 -9.761 1.00 95.06 84 ARG A N 1
ATOM 619 C CA . ARG A 1 84 ? -6.418 -6.798 -8.405 1.00 95.06 84 ARG A CA 1
ATOM 620 C C . ARG A 1 84 ? -5.108 -7.563 -8.297 1.00 95.06 84 ARG A C 1
ATOM 622 O O . ARG A 1 84 ? -4.890 -8.540 -9.008 1.00 95.06 84 ARG A O 1
ATOM 629 N N . VAL A 1 85 ? -4.271 -7.164 -7.347 1.00 94.81 85 VAL A N 1
ATOM 630 C CA . VAL A 1 85 ? -3.008 -7.831 -7.020 1.00 94.81 85 VAL A CA 1
ATOM 631 C C . VAL A 1 85 ? -3.132 -8.483 -5.653 1.00 94.81 85 VAL A C 1
ATOM 633 O O . VAL A 1 85 ? -3.479 -7.827 -4.676 1.00 94.81 85 VAL A O 1
ATOM 636 N N . VAL A 1 86 ? -2.834 -9.779 -5.580 1.00 93.62 86 VAL A N 1
ATOM 637 C CA . VAL A 1 86 ? -2.858 -10.567 -4.342 1.00 93.62 86 VAL A CA 1
ATOM 638 C C . VAL A 1 86 ? -1.569 -11.366 -4.253 1.00 93.62 86 VAL A C 1
ATOM 640 O O . VAL A 1 86 ? -1.202 -12.047 -5.210 1.00 93.62 86 VAL A O 1
ATOM 643 N N . CYS A 1 87 ? -0.887 -11.300 -3.111 1.00 89.25 87 CYS A N 1
ATOM 644 C CA . CYS A 1 87 ? 0.271 -12.142 -2.834 1.00 89.25 87 CYS A CA 1
ATOM 645 C C . CYS A 1 87 ? 0.571 -12.245 -1.338 1.00 89.25 87 CYS A C 1
ATOM 647 O O . CYS A 1 87 ? 0.160 -11.401 -0.545 1.00 89.25 87 CYS A O 1
ATOM 649 N N . ASP A 1 88 ? 1.297 -13.300 -0.964 1.00 88.06 88 ASP A N 1
ATOM 650 C CA . ASP A 1 88 ? 1.759 -13.533 0.402 1.00 88.06 88 ASP A CA 1
ATOM 651 C C . ASP A 1 88 ? 3.219 -14.039 0.385 1.00 88.06 88 ASP A C 1
ATOM 653 O O . ASP A 1 88 ? 3.468 -15.164 -0.052 1.00 88.06 88 ASP A O 1
ATOM 657 N N . PRO A 1 89 ? 4.215 -13.240 0.822 1.00 88.19 89 PRO A N 1
ATOM 658 C CA . PRO A 1 89 ? 4.099 -11.874 1.333 1.00 88.19 89 PRO A CA 1
ATOM 659 C C . PRO A 1 89 ? 3.844 -10.854 0.220 1.00 88.19 89 PRO A C 1
ATOM 661 O O . PRO A 1 89 ? 4.334 -11.007 -0.900 1.00 88.19 89 PRO A O 1
ATOM 664 N N . MET A 1 90 ? 3.167 -9.766 0.572 1.00 90.00 90 MET A N 1
ATOM 665 C CA . MET A 1 90 ? 3.069 -8.566 -0.251 1.00 90.00 90 MET A CA 1
ATOM 666 C C . MET A 1 90 ? 4.001 -7.493 0.308 1.00 90.00 90 MET A C 1
ATOM 668 O O . MET A 1 90 ? 3.886 -7.104 1.467 1.00 90.00 90 MET A O 1
ATOM 672 N N . TYR A 1 91 ? 4.917 -6.997 -0.514 1.00 89.06 91 TYR A N 1
ATOM 673 C CA . TYR A 1 91 ? 5.735 -5.840 -0.177 1.00 89.06 91 TYR A CA 1
ATOM 674 C C . TYR A 1 91 ? 5.094 -4.594 -0.776 1.00 89.06 91 TYR A C 1
ATOM 676 O O . TYR A 1 91 ? 4.873 -4.531 -1.985 1.00 89.06 91 TYR A O 1
ATOM 684 N N . LEU A 1 92 ? 4.779 -3.624 0.075 1.00 89.19 92 LEU A N 1
ATOM 685 C CA . LEU A 1 92 ? 4.142 -2.373 -0.304 1.00 89.19 92 LEU A CA 1
ATOM 686 C C . LEU A 1 92 ? 5.101 -1.227 0.012 1.00 89.19 92 LEU A C 1
ATOM 688 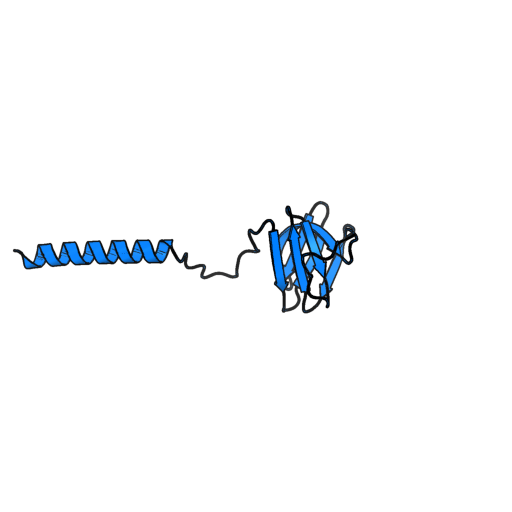O O . LEU A 1 92 ? 5.457 -1.016 1.171 1.00 89.19 92 LEU A O 1
ATOM 692 N N . TYR A 1 93 ? 5.523 -0.498 -1.010 1.00 89.00 93 TYR A N 1
ATOM 693 C CA . TYR A 1 93 ? 6.243 0.756 -0.844 1.00 89.00 93 TYR A CA 1
ATOM 694 C C . TYR A 1 93 ? 5.284 1.907 -1.122 1.00 89.00 93 TYR A C 1
ATOM 696 O O . TYR A 1 93 ? 4.712 1.993 -2.207 1.00 89.00 93 TYR A O 1
ATOM 704 N N . LEU A 1 94 ? 5.069 2.750 -0.120 1.00 88.81 94 LEU A N 1
ATOM 705 C CA . LEU A 1 94 ? 4.298 3.977 -0.249 1.00 88.81 94 LEU A CA 1
ATOM 706 C C . LEU A 1 94 ? 5.267 5.116 -0.519 1.00 88.81 94 LEU A C 1
ATOM 708 O O . LEU A 1 94 ? 6.263 5.223 0.191 1.00 88.81 94 LEU A O 1
ATOM 712 N N . ALA A 1 95 ? 4.976 5.930 -1.529 1.00 87.38 95 ALA A N 1
ATOM 713 C CA . ALA A 1 95 ? 5.690 7.175 -1.785 1.00 87.38 95 ALA A CA 1
ATOM 714 C C . ALA A 1 95 ? 4.724 8.216 -2.344 1.00 87.38 95 ALA A C 1
ATOM 716 O O . ALA A 1 95 ? 4.035 7.949 -3.331 1.00 87.38 95 ALA A O 1
ATOM 717 N N . ALA A 1 96 ? 4.658 9.390 -1.713 1.00 84.50 96 ALA A N 1
ATOM 718 C CA . ALA A 1 96 ? 3.753 10.479 -2.104 1.00 84.50 96 ALA A CA 1
ATOM 719 C C . ALA A 1 96 ? 2.280 10.040 -2.306 1.00 84.50 96 ALA A C 1
ATOM 721 O O . ALA A 1 96 ? 1.584 10.533 -3.192 1.00 84.50 96 ALA A O 1
ATOM 722 N N . GLY A 1 97 ? 1.802 9.080 -1.505 1.00 83.38 97 GLY A N 1
ATOM 723 C CA . GLY A 1 97 ? 0.435 8.545 -1.602 1.00 83.38 97 GLY A CA 1
ATOM 724 C C . GLY A 1 97 ? 0.208 7.522 -2.725 1.00 83.38 97 GLY A C 1
ATOM 725 O O . GLY A 1 97 ? -0.916 7.048 -2.892 1.00 83.38 97 GLY A O 1
ATOM 726 N N . LEU A 1 98 ? 1.252 7.148 -3.472 1.00 89.19 98 LEU A N 1
ATOM 727 C CA . LEU A 1 98 ? 1.231 6.078 -4.471 1.00 89.19 98 LEU A CA 1
ATOM 728 C C . LEU A 1 98 ? 1.713 4.761 -3.861 1.00 89.19 98 LEU A C 1
ATOM 730 O O . LEU A 1 98 ? 2.617 4.752 -3.026 1.00 89.19 98 LEU A O 1
ATOM 734 N N . ALA A 1 99 ? 1.134 3.650 -4.308 1.00 91.44 99 ALA A N 1
ATOM 735 C CA . ALA A 1 99 ? 1.449 2.311 -3.832 1.00 91.44 99 ALA A CA 1
ATOM 736 C C . ALA A 1 99 ? 2.255 1.537 -4.874 1.00 91.44 99 ALA A C 1
ATOM 738 O O . ALA A 1 99 ? 1.784 1.311 -5.983 1.00 91.44 99 ALA A O 1
ATOM 739 N N . TYR A 1 100 ? 3.437 1.057 -4.511 1.00 91.69 100 TYR A N 1
ATOM 740 C CA . TYR A 1 100 ? 4.250 0.179 -5.345 1.00 91.69 100 TYR A CA 1
ATOM 741 C C . TYR A 1 100 ? 4.251 -1.217 -4.733 1.00 91.69 100 TYR A C 1
ATOM 743 O O . TYR A 1 100 ? 4.755 -1.430 -3.630 1.00 91.69 100 TYR A O 1
ATOM 751 N N . VAL A 1 101 ? 3.654 -2.165 -5.448 1.00 91.94 101 VAL A N 1
ATOM 752 C CA . VAL A 1 101 ? 3.413 -3.528 -4.980 1.00 91.94 101 VAL A CA 1
ATOM 753 C C . VAL A 1 101 ? 4.447 -4.482 -5.578 1.00 91.94 101 VAL A C 1
ATOM 755 O O . VAL A 1 101 ? 4.648 -4.521 -6.795 1.00 91.94 101 VAL A O 1
ATOM 758 N N . SER A 1 102 ? 5.065 -5.301 -4.726 1.00 89.62 102 SER A N 1
ATOM 759 C CA . SER A 1 102 ? 5.967 -6.395 -5.103 1.00 89.62 102 SER A CA 1
ATOM 760 C C . SER A 1 102 ? 5.558 -7.706 -4.420 1.00 89.62 102 SER A C 1
ATOM 762 O O . SER A 1 102 ? 5.162 -7.723 -3.255 1.00 89.62 102 SER A O 1
ATOM 764 N N . CYS A 1 103 ? 5.658 -8.819 -5.151 1.00 88.00 103 CYS A N 1
ATOM 765 C CA . CYS A 1 103 ? 5.191 -10.146 -4.734 1.00 88.00 103 CYS A CA 1
ATOM 766 C C . CYS A 1 103 ? 6.318 -11.187 -4.802 1.00 88.00 103 CYS A C 1
ATOM 768 O O . CYS A 1 103 ? 6.283 -12.087 -5.640 1.00 88.00 103 CYS A O 1
ATOM 770 N N . GLY A 1 104 ? 7.331 -11.050 -3.947 1.00 73.06 104 GLY A N 1
ATOM 771 C CA . GLY A 1 104 ? 8.398 -12.049 -3.798 1.00 73.06 104 GLY A CA 1
ATOM 772 C C . GLY A 1 104 ? 9.789 -11.452 -3.629 1.00 73.06 104 GLY A C 1
ATOM 773 O O . GLY A 1 104 ? 10.589 -12.000 -2.879 1.00 73.06 104 GLY A O 1
ATOM 774 N N . GLU A 1 105 ? 10.054 -10.301 -4.244 1.00 66.12 105 GLU A N 1
ATOM 775 C CA . GLU A 1 105 ? 11.296 -9.563 -4.021 1.00 66.12 105 GLU A CA 1
ATOM 776 C C . GLU A 1 105 ? 11.067 -8.491 -2.956 1.00 66.12 105 GLU A C 1
ATOM 778 O O . GLU A 1 105 ? 10.134 -7.684 -3.059 1.00 66.12 105 GLU A O 1
ATOM 783 N N . GLU A 1 106 ? 11.912 -8.501 -1.923 1.00 57.78 106 GLU A N 1
ATOM 784 C CA . GLU A 1 106 ? 12.006 -7.393 -0.980 1.00 57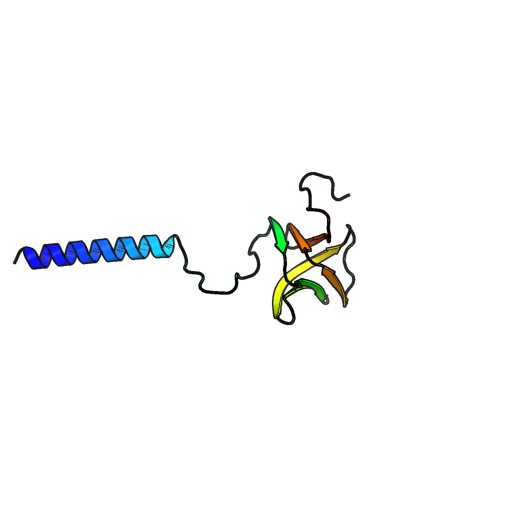.78 106 GLU A CA 1
ATOM 785 C C . GLU A 1 106 ? 12.327 -6.130 -1.779 1.00 57.78 106 GLU A C 1
ATOM 787 O O . GLU A 1 106 ? 13.261 -6.109 -2.582 1.00 57.78 106 GLU A O 1
ATOM 792 N N . VAL A 1 107 ? 11.499 -5.098 -1.629 1.00 54.22 107 VAL A N 1
ATOM 793 C CA . VAL A 1 107 ? 11.682 -3.850 -2.371 1.00 54.22 107 VAL A CA 1
ATOM 794 C C . VAL A 1 107 ? 12.971 -3.205 -1.866 1.00 54.22 107 VAL A C 1
ATOM 796 O O . VAL A 1 107 ? 13.012 -2.624 -0.784 1.00 54.22 107 VAL A O 1
ATOM 799 N N . VAL A 1 108 ? 14.045 -3.335 -2.643 1.00 52.72 108 VAL A N 1
ATOM 800 C CA . VAL A 1 108 ? 15.331 -2.704 -2.341 1.00 52.72 108 VAL A CA 1
ATOM 801 C C . VAL A 1 108 ? 15.224 -1.220 -2.681 1.00 52.72 108 VAL A C 1
ATOM 803 O O . VAL A 1 108 ? 15.369 -0.821 -3.839 1.00 52.72 108 VAL A O 1
ATOM 806 N N . ILE A 1 109 ? 14.974 -0.391 -1.667 1.00 51.78 109 ILE A N 1
ATOM 807 C CA . ILE A 1 109 ? 15.017 1.069 -1.801 1.00 51.78 109 ILE A CA 1
ATOM 808 C C . ILE A 1 109 ? 16.450 1.470 -2.178 1.00 51.78 109 ILE A C 1
ATOM 810 O O . ILE A 1 109 ? 17.393 1.213 -1.434 1.00 51.78 109 ILE A O 1
ATOM 814 N N . GLY A 1 110 ? 16.615 2.068 -3.361 1.00 44.47 110 GLY A N 1
ATOM 815 C CA . GLY A 1 110 ? 17.913 2.500 -3.899 1.00 44.47 110 GLY A CA 1
ATOM 816 C C . GLY A 1 110 ? 18.315 1.834 -5.219 1.00 44.47 110 GLY A C 1
ATOM 817 O O . GLY A 1 110 ? 19.180 2.359 -5.920 1.00 44.47 110 GLY A O 1
ATOM 818 N N . ARG A 1 111 ? 17.660 0.738 -5.631 1.00 44.38 111 ARG A N 1
ATOM 819 C CA . ARG A 1 111 ? 17.691 0.316 -7.040 1.00 44.38 111 ARG A CA 1
ATOM 820 C C . ARG A 1 111 ? 16.644 1.124 -7.795 1.00 44.38 111 ARG A C 1
ATOM 822 O O . ARG A 1 111 ? 15.490 1.165 -7.382 1.00 44.38 111 ARG A O 1
ATOM 829 N N . ARG A 1 112 ? 17.067 1.794 -8.873 1.00 39.75 112 ARG A N 1
ATOM 830 C CA . ARG A 1 112 ? 16.179 2.544 -9.771 1.00 39.75 112 ARG A CA 1
ATOM 831 C C . ARG A 1 112 ? 14.952 1.697 -10.096 1.00 39.75 112 ARG A C 1
ATOM 833 O O . ARG A 1 112 ? 15.083 0.628 -10.684 1.00 39.75 112 ARG A O 1
ATOM 840 N N . LEU A 1 113 ? 13.782 2.196 -9.717 1.00 47.25 113 LEU A N 1
ATOM 841 C CA . LEU A 1 113 ? 12.500 1.707 -10.209 1.00 47.25 113 LEU A CA 1
ATOM 842 C C . LEU A 1 113 ? 12.219 2.367 -11.569 1.00 47.25 113 LEU A C 1
ATOM 844 O O . LEU A 1 113 ? 11.225 3.065 -11.728 1.00 47.25 113 LEU A O 1
ATOM 848 N N . TRP A 1 114 ? 13.152 2.213 -12.511 1.00 52.31 114 TRP A N 1
ATOM 849 C CA . TRP A 1 114 ? 13.031 2.582 -13.925 1.00 52.31 114 TRP A CA 1
ATOM 850 C C . TRP A 1 114 ? 14.165 1.953 -14.729 1.00 52.31 114 TRP A C 1
ATOM 852 O O . TRP A 1 114 ? 15.344 2.117 -14.325 1.00 52.31 114 TRP A O 1
#